Protein AF-A0A9X1DBI2-F1 (afdb_monomer_lite)

Radius of gyration: 42.76 Å; chains: 1; bounding box: 82×30×131 Å

Organism: NCBI:txid2782607

pLDDT: mean 77.26, std 14.84, range [43.62, 96.31]

Foldseek 3Di:
DDDDDPDPDDPPPDPVVVVVVVVVVVVVVVVVVVVVVVVVVVCCCVVVVPVPPVVVVVVVVVVVVVVVVVVCVVVVCVVVVDDPQDPDVRVVVCVVVVVVVAAEQQQKFKDAAQGWHFYDPPDTDIDHDRHIDIGHHDPDD

Secondary structure (DSSP, 8-state):
--------------THHHHHHHHHHHHHHHHHHHHHHHHHHHHHHHHH-HHHHHHHHHHHHHHHHHHHHHHHHHHHHHHHS--TT-TTHHHHHHHHHHHTTPPB-TT-EEE-TT--EEE-SSS-EEE--SS-EEEPPP---

Structure (mmCIF, N/CA/C/O backbone):
data_AF-A0A9X1DBI2-F1
#
_entry.id   AF-A0A9X1DBI2-F1
#
loop_
_atom_site.group_PDB
_atom_site.id
_atom_site.type_symbol
_atom_site.label_atom_id
_atom_site.label_alt_id
_atom_site.label_comp_id
_atom_site.label_asym_id
_atom_site.label_entity_id
_atom_site.label_seq_id
_atom_site.pdbx_PDB_ins_code
_atom_site.Cartn_x
_atom_site.Cartn_y
_atom_site.Cartn_z
_atom_site.occupancy
_atom_site.B_iso_or_equiv
_atom_site.auth_seq_id
_atom_site.auth_comp_id
_atom_site.auth_asym_id
_atom_site.auth_atom_id
_atom_site.pdbx_PDB_model_num
ATOM 1 N N . MET A 1 1 ? -57.598 10.846 90.905 1.00 48.62 1 MET A N 1
ATOM 2 C CA . MET A 1 1 ? -57.442 11.089 89.456 1.00 48.62 1 MET A CA 1
ATOM 3 C C . MET A 1 1 ? -56.096 11.793 89.291 1.00 48.62 1 MET A C 1
ATOM 5 O O . MET A 1 1 ? -56.035 12.990 89.518 1.00 48.62 1 MET A O 1
ATOM 9 N N . MET A 1 2 ? -54.968 11.065 89.352 1.00 47.31 2 MET A N 1
ATOM 10 C CA . MET A 1 2 ? -54.280 10.446 88.190 1.00 47.31 2 MET A CA 1
ATOM 11 C C . MET A 1 2 ? -54.080 11.532 87.116 1.00 47.31 2 MET A C 1
ATOM 13 O O . MET A 1 2 ? -55.042 11.859 86.439 1.00 47.31 2 MET A O 1
ATOM 17 N N . GLN A 1 3 ? -53.000 12.330 87.078 1.00 67.44 3 GLN A N 1
ATOM 18 C CA . GLN A 1 3 ? -51.569 11.990 86.958 1.00 67.44 3 GLN A CA 1
ATOM 19 C C . GLN A 1 3 ? -51.311 10.903 85.911 1.00 67.44 3 GLN A C 1
ATOM 21 O O . GLN A 1 3 ? -50.862 9.821 86.254 1.00 67.44 3 GLN A O 1
ATOM 26 N N . ASP A 1 4 ? -51.567 11.230 84.645 1.00 53.97 4 ASP A N 1
ATOM 27 C CA . ASP A 1 4 ? -50.948 10.542 83.514 1.00 53.97 4 ASP A CA 1
ATOM 28 C C . ASP A 1 4 ? -50.007 11.553 82.836 1.00 53.97 4 ASP A C 1
ATOM 30 O O . ASP A 1 4 ? -50.426 12.582 82.316 1.00 53.97 4 ASP A O 1
ATOM 34 N N . MET A 1 5 ? -48.705 11.473 83.115 1.00 54.53 5 MET A N 1
ATOM 35 C CA . MET A 1 5 ? -47.783 10.549 82.449 1.00 54.53 5 MET A CA 1
ATOM 36 C C . MET A 1 5 ? -47.486 11.058 81.036 1.00 54.53 5 MET A C 1
ATOM 38 O O . MET A 1 5 ? -47.900 10.498 80.026 1.00 54.53 5 MET A O 1
ATOM 42 N N . ASN A 1 6 ? -46.732 12.160 80.987 1.00 57.44 6 ASN A N 1
ATOM 43 C CA . ASN A 1 6 ? -46.013 12.551 79.785 1.00 57.44 6 ASN A CA 1
ATOM 44 C C . ASN A 1 6 ? -44.857 11.553 79.621 1.00 57.44 6 ASN A C 1
ATOM 46 O O . ASN A 1 6 ? -43.765 11.734 80.162 1.00 57.44 6 ASN A O 1
ATOM 50 N N . LEU A 1 7 ? -45.174 10.426 78.985 1.00 53.75 7 LEU A N 1
ATOM 51 C CA . LEU A 1 7 ? -44.255 9.347 78.672 1.00 53.75 7 LEU A CA 1
ATOM 52 C C . LEU A 1 7 ? -43.272 9.868 77.624 1.00 53.75 7 LEU A C 1
ATOM 54 O O . LEU A 1 7 ? -43.574 9.952 76.436 1.00 53.75 7 LEU A O 1
ATOM 58 N N . PHE A 1 8 ? -42.099 10.266 78.104 1.00 55.97 8 PHE A N 1
ATOM 59 C CA . PHE A 1 8 ? -40.922 10.559 77.305 1.00 55.97 8 PHE A CA 1
ATOM 60 C C . PHE A 1 8 ? -40.572 9.301 76.495 1.00 55.97 8 PHE A C 1
ATOM 62 O O . PHE A 1 8 ? -39.922 8.386 76.998 1.00 55.97 8 PHE A O 1
ATOM 69 N N . ALA A 1 9 ? -41.073 9.216 75.262 1.00 60.66 9 ALA A N 1
ATOM 70 C CA . ALA A 1 9 ? -40.684 8.174 74.327 1.00 60.66 9 ALA A CA 1
ATOM 71 C C . ALA A 1 9 ? -39.182 8.340 74.028 1.00 60.66 9 ALA A C 1
ATOM 73 O O . ALA A 1 9 ? -38.768 9.431 73.618 1.00 60.66 9 ALA A O 1
ATOM 74 N N . PRO A 1 10 ? -38.347 7.308 74.233 1.00 55.75 10 PRO A N 1
ATOM 75 C CA . PRO A 1 10 ? -36.954 7.376 73.837 1.00 55.75 10 PRO A CA 1
ATOM 76 C C . PRO A 1 10 ? -36.896 7.480 72.312 1.00 55.75 10 PRO A C 1
ATOM 78 O O . PRO A 1 10 ? -37.390 6.611 71.598 1.00 55.75 10 PRO A O 1
ATOM 81 N N . THR A 1 11 ? -36.299 8.554 71.801 1.00 57.59 11 THR A N 1
ATOM 82 C CA . THR A 1 11 ? -35.953 8.665 70.385 1.00 57.59 11 THR A CA 1
ATOM 83 C C . THR A 1 11 ? -34.774 7.735 70.113 1.00 57.59 11 THR A C 1
ATOM 85 O O . THR A 1 11 ? -33.608 8.107 70.254 1.00 57.59 11 THR A O 1
ATOM 88 N N . GLU A 1 12 ? -35.072 6.485 69.760 1.00 58.72 12 GLU A N 1
ATOM 89 C CA . GLU A 1 12 ? -34.086 5.559 69.210 1.00 58.72 12 GLU A CA 1
ATOM 90 C C . GLU A 1 12 ? -33.542 6.152 67.902 1.00 58.72 12 GLU A C 1
ATOM 92 O O . GLU A 1 12 ? -34.137 6.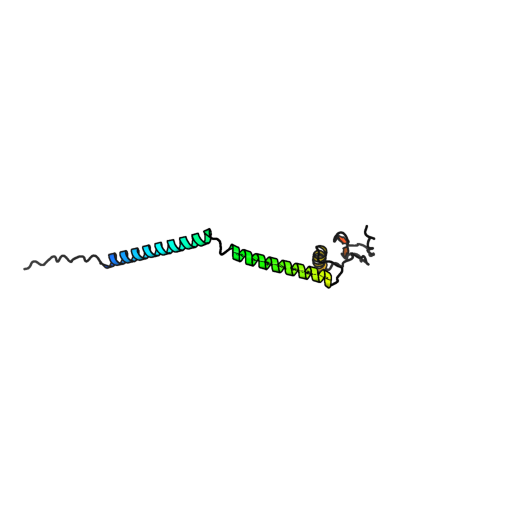038 66.832 1.00 58.72 12 GLU A O 1
ATOM 97 N N . ARG A 1 13 ? -32.419 6.875 67.991 1.00 62.47 13 ARG A N 1
ATOM 98 C CA . ARG A 1 13 ? -31.660 7.303 66.812 1.00 62.47 13 ARG A CA 1
ATOM 99 C C . ARG A 1 13 ? -31.135 6.036 66.110 1.00 62.47 13 ARG A C 1
ATOM 101 O O . ARG A 1 13 ? -30.532 5.200 66.784 1.00 62.47 13 ARG A O 1
ATOM 108 N N . PRO A 1 14 ? -31.375 5.862 64.798 1.00 54.50 14 PRO A N 1
ATOM 109 C CA . PRO A 1 14 ? -31.316 4.557 64.142 1.00 54.50 14 PRO A CA 1
ATOM 110 C C . PRO A 1 14 ? -29.874 4.071 63.957 1.00 54.50 14 PRO A C 1
ATOM 112 O O . PRO A 1 14 ? -29.072 4.711 63.272 1.00 54.50 14 PRO A O 1
ATOM 115 N N . LYS A 1 15 ? -29.561 2.904 64.532 1.00 60.78 15 LYS A N 1
ATOM 116 C CA . LYS A 1 15 ? -28.277 2.190 64.381 1.00 60.78 15 LYS A CA 1
ATOM 117 C C . LYS A 1 15 ? -27.903 1.917 62.912 1.00 60.78 15 LYS A C 1
ATOM 119 O O . LYS A 1 15 ? -26.723 1.934 62.583 1.00 60.78 15 LYS A O 1
ATOM 124 N N . GLU A 1 16 ? -28.894 1.804 62.024 1.00 64.81 16 GLU A N 1
ATOM 125 C CA . GLU A 1 16 ? -28.716 1.637 60.569 1.00 64.81 16 GLU A CA 1
ATOM 126 C C . GLU A 1 16 ? -27.870 2.739 59.911 1.00 64.81 16 GLU A C 1
ATOM 128 O O . GLU A 1 16 ? -27.177 2.492 58.928 1.00 64.81 16 GLU A O 1
ATOM 133 N N . THR A 1 17 ? -27.894 3.968 60.439 1.00 70.44 17 THR A N 1
ATOM 134 C CA . THR A 1 17 ? -27.144 5.083 59.830 1.00 70.44 17 THR A CA 1
ATOM 135 C C . THR A 1 17 ? -25.647 5.035 60.110 1.00 70.44 17 THR A C 1
ATOM 137 O O . THR A 1 17 ? -24.875 5.603 59.340 1.00 70.44 17 THR A O 1
ATOM 140 N N . GLU A 1 18 ? -25.236 4.353 61.178 1.00 74.31 18 GLU A N 1
ATOM 141 C CA . GLU A 1 18 ? -23.826 4.175 61.521 1.00 74.31 18 GLU A CA 1
ATOM 142 C C . GLU A 1 18 ? -23.239 2.973 60.774 1.00 74.31 18 GLU A C 1
ATOM 144 O O . GLU A 1 18 ? -22.148 3.055 60.217 1.00 74.31 18 GLU A O 1
ATOM 149 N N . GLU A 1 19 ? -24.009 1.889 60.658 1.00 79.56 19 GLU A N 1
ATOM 150 C CA . GLU A 1 19 ? -23.632 0.700 59.885 1.00 79.56 19 GLU A CA 1
ATOM 151 C C . GLU A 1 19 ? -23.433 1.031 58.398 1.00 79.56 19 GLU A C 1
ATOM 153 O O . GLU A 1 19 ? -22.397 0.694 57.822 1.00 79.56 19 GLU A O 1
ATOM 158 N N . ALA A 1 20 ? -24.350 1.801 57.801 1.00 80.62 20 ALA A N 1
ATOM 159 C CA . ALA A 1 20 ? -24.224 2.252 56.416 1.00 80.62 20 ALA A CA 1
ATOM 160 C C . ALA A 1 20 ? -22.996 3.157 56.186 1.00 80.62 20 ALA A C 1
ATOM 162 O O . ALA A 1 20 ? -22.406 3.149 55.105 1.00 80.62 20 ALA A O 1
ATOM 163 N N . ARG A 1 21 ? -22.582 3.943 57.190 1.00 81.06 21 ARG A N 1
ATOM 164 C CA . ARG A 1 21 ? -21.363 4.770 57.112 1.00 81.06 21 ARG A CA 1
ATOM 165 C C . ARG A 1 21 ? -20.106 3.913 57.147 1.00 81.06 21 ARG A C 1
ATOM 167 O O . ARG A 1 21 ? -19.210 4.138 56.339 1.00 81.06 21 ARG A O 1
ATOM 174 N N . ILE A 1 22 ? -20.073 2.914 58.025 1.00 87.50 22 ILE A N 1
ATOM 175 C CA . ILE A 1 22 ? -18.961 1.963 58.137 1.00 87.50 22 ILE A CA 1
ATOM 176 C C . ILE A 1 22 ? -18.790 1.178 56.827 1.00 87.50 22 ILE A C 1
ATOM 178 O O . ILE A 1 22 ? -17.670 1.015 56.341 1.00 87.50 22 ILE A O 1
ATOM 182 N N . GLU A 1 23 ? -19.890 0.747 56.209 1.00 87.12 23 GLU A N 1
ATOM 183 C CA . GLU A 1 23 ? -19.863 0.058 54.916 1.00 87.12 23 GLU A CA 1
ATOM 184 C C . GLU A 1 23 ? -19.360 0.972 53.785 1.00 87.12 23 GLU A C 1
ATOM 186 O O . GLU A 1 23 ? -18.514 0.576 52.979 1.00 87.12 23 GLU A O 1
ATOM 191 N N . LEU A 1 24 ? -19.800 2.234 53.763 1.00 87.31 24 LEU A N 1
ATOM 192 C CA . LEU A 1 24 ? -19.332 3.221 52.790 1.00 87.31 24 LEU A CA 1
ATOM 193 C C . LEU A 1 24 ? -17.826 3.501 52.929 1.00 87.31 24 LEU A C 1
ATOM 195 O O . LEU A 1 24 ? -17.119 3.628 51.927 1.00 87.31 24 LEU A O 1
ATOM 199 N N . GLU A 1 25 ? -17.322 3.588 54.159 1.00 90.38 25 GLU A N 1
ATOM 200 C CA . GLU A 1 25 ? -15.896 3.766 54.436 1.00 90.38 25 GLU A CA 1
ATOM 201 C C . GLU A 1 25 ? -15.075 2.556 53.974 1.00 90.38 25 GLU A C 1
ATOM 203 O O . GLU A 1 25 ? -14.032 2.733 53.334 1.00 90.38 25 GLU A O 1
ATOM 208 N N . ALA A 1 26 ? -15.568 1.336 54.205 1.00 90.62 26 ALA A N 1
ATOM 209 C CA . ALA A 1 26 ? -14.938 0.112 53.716 1.00 90.62 26 ALA A CA 1
ATOM 210 C C . ALA A 1 26 ? -14.846 0.096 52.178 1.00 90.62 26 ALA A C 1
ATOM 212 O O . ALA A 1 26 ? -13.766 -0.135 51.623 1.00 90.62 26 ALA A O 1
ATOM 213 N N . LEU A 1 27 ? -15.932 0.453 51.485 1.00 90.88 27 LEU A N 1
ATOM 214 C CA . LEU A 1 27 ? -15.967 0.553 50.022 1.00 90.88 27 LEU A CA 1
ATOM 215 C C . LEU A 1 27 ? -14.987 1.603 49.482 1.00 90.88 27 LEU A C 1
ATOM 217 O O . LEU A 1 27 ? -14.307 1.374 48.479 1.00 90.88 27 LEU A O 1
ATOM 221 N N . GLN A 1 28 ? -14.861 2.752 50.149 1.00 93.19 28 GLN A N 1
ATOM 222 C CA . GLN A 1 28 ? -13.907 3.788 49.747 1.00 93.19 28 GLN A CA 1
ATOM 223 C C . GLN A 1 28 ? -12.450 3.349 49.932 1.00 93.19 28 GLN A C 1
ATOM 225 O O . GLN A 1 28 ? -11.589 3.696 49.116 1.00 93.19 28 GLN A O 1
ATOM 230 N N . ILE A 1 29 ? -12.151 2.602 50.995 1.00 94.94 29 ILE A N 1
ATOM 231 C CA . ILE A 1 29 ? -10.812 2.053 51.246 1.00 94.94 29 ILE A CA 1
ATOM 232 C C . ILE A 1 29 ? -10.445 1.031 50.165 1.00 94.94 29 ILE A C 1
ATOM 234 O O . ILE A 1 29 ? -9.326 1.066 49.641 1.00 94.94 29 ILE A O 1
ATOM 238 N N . GLU A 1 30 ? -11.387 0.165 49.801 1.00 93.69 30 GLU A N 1
ATOM 239 C CA . GLU A 1 30 ? -11.230 -0.830 48.742 1.00 93.69 30 GLU A CA 1
ATOM 240 C C . GLU A 1 30 ? -11.014 -0.165 47.376 1.00 93.69 30 GLU A C 1
ATOM 242 O O . GLU A 1 30 ? -10.023 -0.448 46.701 1.00 93.69 30 GLU A O 1
ATOM 247 N N . ALA A 1 31 ? -11.845 0.819 47.021 1.00 94.25 31 ALA A N 1
ATOM 248 C CA . ALA A 1 31 ? -11.690 1.593 45.792 1.00 94.25 31 ALA A CA 1
ATOM 249 C C . ALA A 1 31 ? -10.308 2.266 45.711 1.00 94.25 31 ALA A C 1
ATOM 251 O O . ALA A 1 31 ? -9.610 2.141 44.706 1.00 94.25 31 ALA A O 1
ATOM 252 N N . LYS A 1 32 ? -9.843 2.896 46.800 1.00 96.31 32 LYS A N 1
ATOM 253 C CA . LYS A 1 32 ? -8.500 3.506 46.874 1.00 96.31 32 LYS A CA 1
ATOM 254 C C . LYS A 1 32 ? -7.363 2.487 46.776 1.00 96.31 32 LYS A C 1
ATOM 256 O O . LYS A 1 32 ? -6.247 2.857 46.400 1.00 96.31 32 LYS A O 1
ATOM 261 N N . ARG A 1 33 ? -7.581 1.232 47.175 1.00 95.75 33 ARG A N 1
ATOM 262 C CA . ARG A 1 33 ? -6.598 0.150 47.013 1.00 95.75 33 ARG A CA 1
ATOM 263 C C . ARG A 1 33 ? -6.536 -0.280 45.551 1.00 95.75 33 ARG A C 1
ATOM 265 O O . ARG A 1 33 ? -5.447 -0.292 44.986 1.00 95.75 33 ARG A O 1
ATOM 272 N N . VAL A 1 34 ? -7.693 -0.524 44.939 1.00 95.75 34 VAL A N 1
ATOM 273 C CA . VAL A 1 34 ? -7.818 -0.889 43.521 1.00 95.75 34 VAL A CA 1
ATOM 274 C C . VAL A 1 34 ? -7.210 0.188 42.622 1.00 95.75 34 VAL A C 1
ATOM 276 O O . VAL A 1 34 ? -6.388 -0.132 41.767 1.00 95.75 34 VAL A O 1
ATOM 279 N N . SER A 1 35 ? -7.519 1.467 42.852 1.00 95.38 35 SER A N 1
ATOM 280 C CA . SER A 1 35 ? -6.955 2.570 42.063 1.00 95.38 35 SER A CA 1
ATOM 281 C C . SER A 1 35 ? -5.431 2.621 42.129 1.00 95.38 35 SER A C 1
ATOM 283 O O . SER A 1 35 ? -4.788 2.795 41.099 1.00 95.38 35 SER A O 1
ATOM 285 N N . ARG A 1 36 ? -4.839 2.408 43.311 1.00 95.94 36 ARG A N 1
ATOM 286 C CA . ARG A 1 36 ? -3.377 2.381 43.463 1.00 95.94 36 ARG A CA 1
ATOM 287 C C . ARG A 1 36 ? -2.742 1.196 42.741 1.00 95.94 36 ARG A C 1
ATOM 289 O O . ARG A 1 36 ? -1.685 1.359 42.143 1.00 95.94 36 ARG A O 1
ATOM 296 N N . THR A 1 37 ? -3.381 0.029 42.753 1.00 96.12 37 THR A N 1
ATOM 297 C CA . THR A 1 37 ? -2.912 -1.132 41.983 1.00 96.12 37 THR A CA 1
ATOM 298 C C . THR A 1 37 ? -2.968 -0.862 40.481 1.00 96.12 37 THR A C 1
ATOM 300 O O . THR A 1 37 ? -2.000 -1.133 39.776 1.00 96.12 37 THR A O 1
ATOM 303 N N . ILE A 1 38 ? -4.062 -0.270 39.993 1.00 94.38 38 ILE A N 1
ATOM 304 C CA . ILE A 1 38 ? -4.204 0.101 38.580 1.00 94.38 38 ILE A CA 1
ATOM 305 C C . ILE A 1 38 ? -3.141 1.131 38.183 1.00 94.38 38 ILE A C 1
ATOM 307 O O . ILE A 1 38 ? -2.484 0.962 37.161 1.00 94.38 38 ILE A O 1
ATOM 311 N N . GLU A 1 39 ? -2.923 2.168 38.991 1.00 94.44 39 GLU A N 1
ATOM 312 C CA . GLU A 1 39 ? -1.899 3.185 38.736 1.00 94.44 39 GLU A CA 1
ATOM 313 C C . GLU A 1 39 ? -0.495 2.571 38.680 1.00 94.44 39 GLU A C 1
ATOM 315 O O . GLU A 1 39 ? 0.277 2.872 37.773 1.00 94.44 39 GLU A O 1
ATOM 320 N N . GLN A 1 40 ? -0.172 1.657 39.598 1.00 93.50 40 GLN A N 1
ATOM 321 C CA . GLN A 1 40 ? 1.117 0.967 39.619 1.00 93.50 40 GLN A CA 1
ATOM 322 C C . GLN A 1 40 ? 1.337 0.095 38.381 1.00 93.50 40 GLN A C 1
ATOM 324 O O . GLN A 1 40 ? 2.431 0.110 37.817 1.00 93.50 40 GLN A O 1
ATOM 329 N N . GLU A 1 41 ? 0.313 -0.630 37.933 1.00 89.06 41 GLU A N 1
ATOM 330 C CA . GLU A 1 41 ? 0.407 -1.470 36.739 1.00 89.06 41 GLU A CA 1
ATOM 331 C C . GLU A 1 41 ? 0.445 -0.638 35.454 1.00 89.06 41 GLU A C 1
ATOM 333 O O . GLU A 1 41 ? 1.262 -0.912 34.576 1.00 89.06 41 GLU A O 1
ATOM 338 N N . LEU A 1 42 ? -0.323 0.450 35.363 1.00 88.50 42 LEU A N 1
ATOM 339 C CA . LEU A 1 42 ? -0.231 1.387 34.241 1.00 88.50 42 LEU A CA 1
ATOM 340 C C . LEU A 1 42 ? 1.140 2.069 34.192 1.00 88.50 42 LEU A C 1
ATOM 342 O O . LEU A 1 42 ? 1.775 2.086 33.139 1.00 88.50 42 LEU A O 1
ATOM 346 N N . LEU A 1 43 ? 1.652 2.567 35.322 1.00 89.50 43 LEU A N 1
ATOM 347 C CA . LEU A 1 43 ? 2.995 3.147 35.397 1.00 89.50 43 LEU A CA 1
ATOM 348 C C . LEU A 1 43 ? 4.072 2.117 35.053 1.00 89.50 43 LEU A C 1
ATOM 350 O O . LEU A 1 43 ? 5.047 2.461 34.386 1.00 89.50 43 LEU A O 1
ATOM 354 N N . ARG A 1 44 ? 3.905 0.852 35.458 1.00 84.75 44 ARG A N 1
ATOM 355 C CA . ARG A 1 44 ? 4.788 -0.251 35.064 1.00 84.75 44 ARG A CA 1
ATOM 356 C C . ARG A 1 44 ? 4.735 -0.464 33.556 1.00 84.75 44 ARG A C 1
ATOM 358 O O . ARG A 1 44 ? 5.793 -0.526 32.943 1.00 84.75 44 ARG A O 1
ATOM 365 N N . VAL A 1 45 ? 3.560 -0.532 32.938 1.00 81.25 45 VAL A N 1
ATOM 366 C CA . VAL A 1 45 ? 3.403 -0.710 31.484 1.00 81.25 45 VAL A CA 1
ATOM 367 C C . VAL A 1 45 ? 4.030 0.453 30.713 1.00 81.25 45 VAL A C 1
ATOM 369 O O . VAL A 1 45 ? 4.803 0.220 29.787 1.00 81.25 45 VAL A O 1
ATOM 372 N N . VAL A 1 46 ? 3.780 1.694 31.137 1.00 81.38 46 VAL A N 1
ATOM 373 C CA . VAL A 1 46 ? 4.327 2.909 30.512 1.00 81.38 46 VAL A CA 1
ATOM 374 C C . VAL A 1 46 ? 5.847 2.987 30.675 1.00 81.38 46 VAL A C 1
ATOM 376 O O . VAL A 1 46 ? 6.559 3.258 29.712 1.00 81.38 46 VAL A O 1
ATOM 379 N N . ARG A 1 47 ? 6.369 2.719 31.878 1.00 80.44 47 ARG A N 1
ATOM 380 C CA . ARG A 1 47 ? 7.809 2.789 32.171 1.00 80.44 47 ARG A CA 1
ATOM 381 C C . ARG A 1 47 ? 8.588 1.634 31.558 1.00 80.44 47 ARG A C 1
ATOM 383 O O . ARG A 1 47 ? 9.732 1.819 31.159 1.00 80.44 47 ARG A O 1
ATOM 390 N N . THR A 1 48 ? 8.012 0.436 31.544 1.00 74.25 48 THR A N 1
ATOM 391 C CA . THR A 1 48 ? 8.696 -0.740 31.000 1.00 74.25 48 THR A CA 1
ATOM 392 C C . THR A 1 48 ? 8.564 -0.811 29.488 1.00 74.25 48 THR A C 1
ATOM 394 O O . THR A 1 48 ? 9.478 -1.335 28.863 1.00 74.25 48 THR A O 1
ATOM 397 N N . GLY A 1 49 ? 7.467 -0.313 28.896 1.00 63.28 49 GLY A N 1
ATOM 398 C CA . GLY A 1 49 ? 7.225 -0.251 27.445 1.00 63.28 49 GLY A CA 1
ATOM 399 C C . GLY A 1 49 ? 7.333 -1.595 26.709 1.00 63.28 49 GLY A C 1
ATOM 400 O O . GLY A 1 49 ? 7.234 -1.656 25.484 1.00 63.28 49 GLY A O 1
ATOM 401 N N . ARG A 1 50 ? 7.569 -2.688 27.441 1.00 64.38 50 ARG A N 1
ATOM 402 C CA . ARG A 1 50 ? 8.278 -3.865 26.925 1.00 64.38 50 ARG A CA 1
ATOM 403 C C . ARG A 1 50 ? 7.376 -4.819 26.157 1.00 64.38 50 ARG A C 1
ATOM 405 O O . ARG A 1 50 ? 7.866 -5.660 25.421 1.00 64.38 50 ARG A O 1
ATOM 412 N N . PHE A 1 51 ? 6.066 -4.644 26.283 1.00 66.00 51 PHE A N 1
ATOM 413 C CA . PHE A 1 51 ? 5.084 -5.401 25.515 1.00 66.00 51 PHE A CA 1
ATOM 414 C C . PHE A 1 51 ? 4.832 -4.797 24.122 1.00 66.00 51 PHE A C 1
ATOM 416 O O . PHE A 1 51 ? 4.370 -5.499 23.241 1.00 66.00 51 PHE A O 1
ATOM 423 N N . GLY A 1 52 ? 5.181 -3.527 23.874 1.00 69.31 52 GLY A N 1
ATOM 424 C CA . GLY A 1 52 ? 4.973 -2.901 22.562 1.00 69.31 52 GLY A CA 1
ATOM 425 C C . GLY A 1 52 ? 6.120 -3.150 21.584 1.00 69.31 52 GLY A C 1
ATOM 426 O O . GLY A 1 52 ? 5.904 -3.597 20.465 1.00 69.31 52 GLY A O 1
ATOM 427 N N . PHE A 1 53 ? 7.360 -2.874 21.994 1.00 75.62 53 PHE A N 1
ATOM 428 C CA . PHE A 1 53 ? 8.495 -2.841 21.061 1.00 75.62 53 PHE A CA 1
ATOM 429 C C . PHE A 1 53 ? 8.938 -4.215 20.559 1.00 75.62 53 PHE A C 1
ATOM 431 O O . PHE A 1 53 ? 9.321 -4.338 19.400 1.00 75.62 53 PHE A O 1
ATOM 438 N N . GLU A 1 54 ? 8.863 -5.248 21.397 1.00 81.81 54 GLU A N 1
ATOM 439 C CA . GLU A 1 54 ? 9.208 -6.617 21.000 1.00 81.81 54 GLU A CA 1
ATOM 440 C C . GLU A 1 54 ? 8.208 -7.153 19.958 1.00 81.81 54 GLU A C 1
ATOM 442 O O . GLU A 1 54 ? 8.600 -7.777 18.971 1.00 81.81 54 GLU A O 1
ATOM 447 N N . ASP A 1 55 ? 6.917 -6.858 20.140 1.00 83.19 55 ASP A N 1
ATOM 448 C CA . ASP A 1 55 ? 5.852 -7.248 19.213 1.00 83.19 55 ASP A CA 1
ATOM 449 C C . ASP A 1 55 ? 5.875 -6.414 17.932 1.00 83.19 55 ASP A C 1
ATOM 451 O O . ASP A 1 55 ? 5.786 -6.970 16.837 1.00 83.19 55 ASP A O 1
ATOM 455 N N . LEU A 1 56 ? 6.105 -5.103 18.036 1.00 84.12 56 LEU A N 1
ATOM 456 C CA . LEU A 1 56 ? 6.345 -4.243 16.876 1.00 84.12 56 LEU A CA 1
ATOM 457 C C . LEU A 1 56 ? 7.576 -4.700 16.091 1.00 84.12 56 LEU A C 1
ATOM 459 O O . LEU A 1 56 ? 7.530 -4.742 14.865 1.00 84.12 56 LEU A O 1
ATOM 463 N N . GLY A 1 57 ? 8.649 -5.097 16.777 1.00 89.88 57 GLY A N 1
ATOM 464 C CA . GLY A 1 57 ? 9.847 -5.662 16.166 1.00 89.88 57 GLY A CA 1
ATOM 465 C C . GLY A 1 57 ? 9.549 -6.965 15.428 1.00 89.88 57 GLY A C 1
ATOM 466 O O . GLY A 1 57 ? 9.927 -7.109 14.267 1.00 89.88 57 GLY A O 1
ATOM 467 N N . ARG A 1 58 ? 8.803 -7.889 16.047 1.00 90.56 58 ARG A N 1
ATOM 468 C CA . ARG A 1 58 ? 8.346 -9.132 15.399 1.00 90.56 58 ARG A CA 1
ATOM 469 C C . ARG A 1 58 ? 7.504 -8.855 14.153 1.00 90.56 58 ARG A C 1
ATOM 471 O O . ARG A 1 58 ? 7.745 -9.461 13.108 1.00 90.56 58 ARG A O 1
ATOM 478 N N . ILE A 1 59 ? 6.559 -7.920 14.235 1.00 92.88 59 ILE A N 1
ATOM 479 C CA . ILE A 1 59 ? 5.696 -7.539 13.111 1.00 92.88 59 ILE A CA 1
ATOM 480 C C . ILE A 1 59 ? 6.530 -6.898 11.999 1.00 92.88 59 ILE A C 1
ATOM 482 O O . ILE A 1 59 ? 6.455 -7.341 10.853 1.00 92.88 59 ILE A O 1
ATOM 486 N N . ALA A 1 60 ? 7.380 -5.925 12.327 1.00 94.00 60 ALA A N 1
ATOM 487 C CA . ALA A 1 60 ? 8.259 -5.257 11.374 1.00 94.00 60 ALA A CA 1
ATOM 488 C C . ALA A 1 60 ? 9.179 -6.257 10.663 1.00 94.00 60 ALA A C 1
ATOM 490 O O . ALA A 1 60 ? 9.265 -6.252 9.437 1.00 94.00 60 ALA A O 1
ATOM 491 N N . MET A 1 61 ? 9.797 -7.177 11.407 1.00 95.50 61 MET A N 1
ATOM 492 C CA . MET A 1 61 ? 10.634 -8.233 10.834 1.00 95.50 61 MET A CA 1
ATOM 493 C C . MET A 1 61 ? 9.838 -9.181 9.932 1.00 95.50 61 MET A C 1
ATOM 495 O O . MET A 1 61 ? 10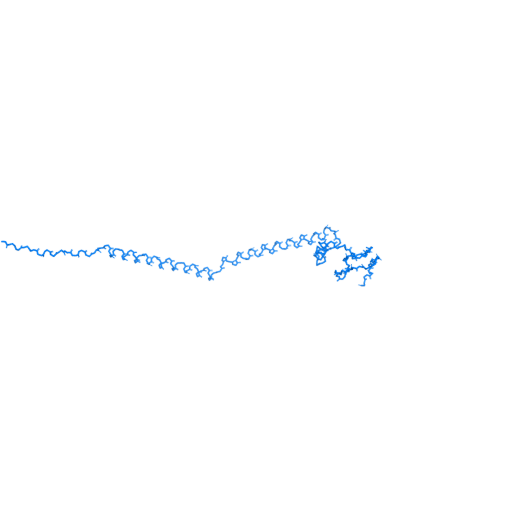.354 -9.613 8.901 1.00 95.50 61 MET A O 1
ATOM 499 N N . SER A 1 62 ? 8.577 -9.477 10.262 1.00 94.81 62 SER A N 1
ATOM 500 C CA . SER A 1 62 ? 7.721 -10.304 9.405 1.00 94.81 62 SER A CA 1
ATOM 501 C C . SER A 1 62 ? 7.366 -9.604 8.088 1.00 94.81 62 SER A C 1
ATOM 503 O O . SER A 1 62 ? 7.443 -10.231 7.033 1.00 94.81 62 SER A O 1
ATOM 505 N N . ILE A 1 63 ? 7.075 -8.298 8.123 1.00 95.44 63 ILE A N 1
ATOM 506 C CA . ILE A 1 63 ? 6.828 -7.477 6.929 1.00 95.44 63 ILE A CA 1
ATOM 507 C C . ILE A 1 63 ? 8.100 -7.389 6.080 1.00 95.44 63 ILE A C 1
ATOM 509 O O . ILE A 1 63 ? 8.057 -7.636 4.877 1.00 95.44 63 ILE A O 1
ATOM 513 N N . MET A 1 64 ? 9.251 -7.117 6.699 1.00 92.44 64 MET A N 1
ATOM 514 C CA . MET A 1 64 ? 10.538 -7.064 5.999 1.00 92.44 64 MET A CA 1
ATOM 515 C C . MET A 1 64 ? 10.886 -8.401 5.336 1.00 92.44 64 MET A C 1
ATOM 517 O O . MET A 1 64 ? 11.335 -8.417 4.192 1.00 92.44 64 MET A O 1
ATOM 521 N N . SER A 1 65 ? 10.623 -9.528 6.006 1.00 94.62 65 SER A N 1
ATOM 522 C CA . SER A 1 65 ? 10.803 -10.867 5.432 1.00 94.62 65 SER A CA 1
ATOM 523 C C . SER A 1 65 ? 9.878 -11.111 4.234 1.00 94.62 65 SER A C 1
ATOM 525 O O . SER A 1 65 ? 10.324 -11.632 3.213 1.00 94.62 65 SER A O 1
ATOM 527 N N . GLN A 1 66 ? 8.614 -10.679 4.299 1.00 91.88 66 GLN A N 1
ATOM 528 C CA . GLN A 1 66 ? 7.674 -10.779 3.174 1.00 91.88 66 GLN A CA 1
ATOM 529 C C . GLN A 1 66 ? 8.111 -9.928 1.972 1.00 91.88 66 GLN A C 1
ATOM 531 O O . GLN A 1 66 ? 8.050 -10.394 0.831 1.00 91.88 66 GLN A O 1
ATOM 536 N N . ILE A 1 67 ? 8.601 -8.707 2.214 1.00 89.12 67 ILE A N 1
ATOM 537 C CA . ILE A 1 67 ? 9.136 -7.824 1.168 1.00 89.12 67 ILE A CA 1
ATOM 538 C C . ILE A 1 67 ? 10.383 -8.447 0.538 1.00 89.12 67 ILE A C 1
ATOM 540 O O . ILE A 1 67 ? 10.468 -8.533 -0.685 1.00 89.12 67 ILE A O 1
ATOM 544 N N . ALA A 1 68 ? 11.321 -8.936 1.353 1.00 88.50 68 ALA A N 1
ATOM 545 C CA . ALA A 1 68 ? 12.534 -9.591 0.874 1.00 88.50 68 ALA A CA 1
ATOM 546 C C . ALA A 1 68 ? 12.213 -10.835 0.031 1.00 88.50 68 ALA A C 1
ATOM 548 O O . ALA A 1 68 ? 12.750 -10.992 -1.062 1.00 88.50 68 ALA A O 1
ATOM 549 N N . GLN A 1 69 ? 11.284 -11.684 0.481 1.00 90.62 69 GLN A N 1
ATOM 550 C CA . GLN A 1 69 ? 10.832 -12.848 -0.288 1.00 90.62 69 GLN A CA 1
ATOM 551 C C . GLN A 1 69 ? 10.176 -12.446 -1.614 1.00 90.62 69 GLN A C 1
ATOM 553 O O . GLN A 1 69 ? 10.408 -13.098 -2.630 1.00 90.62 69 GLN A O 1
ATOM 558 N N . SER A 1 70 ? 9.396 -11.364 -1.627 1.00 82.12 70 SER A N 1
ATOM 559 C CA . SER A 1 70 ? 8.774 -10.841 -2.848 1.00 82.12 70 SER A CA 1
ATOM 560 C C . SER A 1 70 ? 9.819 -10.289 -3.819 1.00 82.12 70 SER A C 1
ATOM 562 O O . SER A 1 70 ? 9.777 -10.597 -5.006 1.00 82.12 70 SER A O 1
ATOM 564 N N . ALA A 1 71 ? 10.807 -9.540 -3.323 1.00 78.88 71 ALA A N 1
ATOM 565 C CA . ALA A 1 71 ? 11.916 -9.029 -4.123 1.00 78.88 71 ALA A CA 1
ATOM 566 C C . ALA A 1 71 ? 12.762 -10.162 -4.724 1.00 78.88 71 ALA A C 1
ATOM 568 O O . ALA A 1 71 ? 13.103 -10.106 -5.903 1.00 78.88 71 ALA A O 1
ATOM 569 N N . VAL A 1 72 ? 13.046 -11.215 -3.949 1.00 82.38 72 VAL A N 1
ATOM 570 C CA . VAL A 1 72 ? 13.776 -12.397 -4.430 1.00 82.38 72 VAL A CA 1
ATOM 571 C C . VAL A 1 72 ? 12.968 -13.162 -5.472 1.00 82.38 72 VAL A C 1
ATOM 573 O O . VAL A 1 72 ? 13.531 -13.506 -6.501 1.00 82.38 72 VAL A O 1
ATOM 576 N N . ARG A 1 73 ? 11.666 -13.400 -5.265 1.00 76.56 73 ARG A N 1
ATOM 577 C CA . ARG A 1 73 ? 10.813 -14.072 -6.265 1.00 76.56 73 ARG A CA 1
ATOM 578 C C . ARG A 1 73 ? 10.730 -13.274 -7.562 1.00 76.56 73 ARG A C 1
ATOM 580 O O . ARG A 1 73 ? 10.964 -13.833 -8.622 1.00 76.56 73 ARG A O 1
ATOM 587 N N . ASN A 1 74 ? 10.518 -11.963 -7.475 1.00 69.88 74 ASN A N 1
ATOM 588 C CA . ASN A 1 74 ? 10.466 -11.089 -8.647 1.00 69.88 74 ASN A CA 1
ATOM 589 C C . ASN A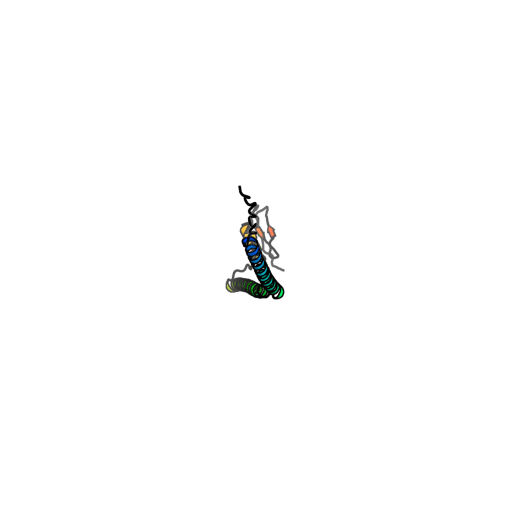 1 74 ? 11.823 -11.007 -9.368 1.00 69.88 74 ASN A C 1
ATOM 591 O O . ASN A 1 74 ? 11.882 -11.013 -10.597 1.00 69.88 74 ASN A O 1
ATOM 595 N N . GLY A 1 75 ? 12.926 -10.951 -8.616 1.00 68.75 75 GLY A N 1
ATOM 596 C CA . GLY A 1 75 ? 14.278 -10.983 -9.172 1.00 68.75 75 GLY A CA 1
ATOM 597 C C . GLY A 1 75 ? 14.612 -12.331 -9.813 1.00 68.75 75 GLY A C 1
ATOM 598 O O . GLY A 1 75 ? 15.197 -12.374 -10.891 1.00 68.75 75 GLY A O 1
ATOM 599 N N . LEU A 1 76 ? 14.183 -13.431 -9.194 1.00 66.81 76 LEU A N 1
ATOM 600 C CA . LEU A 1 76 ? 14.400 -14.783 -9.692 1.00 66.81 76 LEU A CA 1
ATOM 601 C C . LEU A 1 76 ? 13.543 -15.080 -10.926 1.00 66.81 76 LEU A C 1
ATOM 603 O O . LEU A 1 76 ? 14.065 -15.647 -11.876 1.00 66.81 76 LEU A O 1
ATOM 607 N N . ASP A 1 77 ? 12.291 -14.628 -10.976 1.00 61.84 77 ASP A N 1
ATOM 608 C CA . ASP A 1 77 ? 11.441 -14.705 -12.172 1.00 61.84 77 ASP A CA 1
ATOM 609 C C . ASP A 1 77 ? 12.010 -13.865 -13.324 1.00 61.84 77 ASP A C 1
ATOM 611 O O . ASP A 1 77 ? 11.902 -14.246 -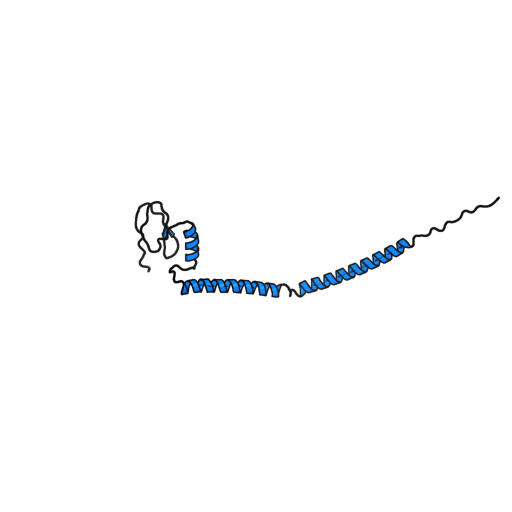14.488 1.00 61.84 77 ASP A O 1
ATOM 615 N N . THR A 1 78 ? 12.693 -12.758 -13.019 1.00 58.16 78 THR A N 1
ATOM 616 C CA . THR A 1 78 ? 13.400 -11.957 -14.032 1.00 58.16 78 THR A CA 1
ATOM 617 C C . THR A 1 78 ? 14.614 -12.704 -14.606 1.00 58.16 78 THR 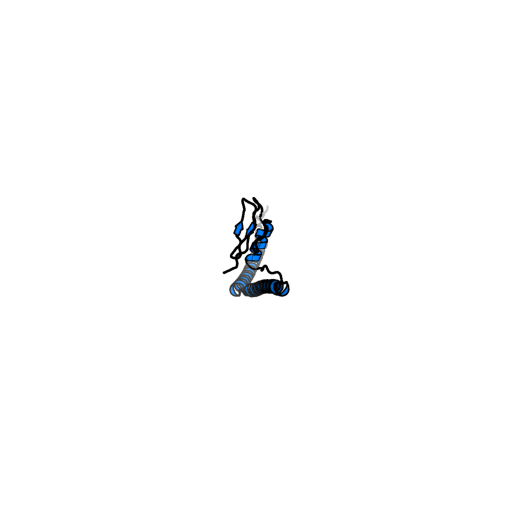A C 1
ATOM 619 O O . THR A 1 78 ? 14.906 -12.571 -15.794 1.00 58.16 78 THR A O 1
ATOM 622 N N . ILE A 1 79 ? 15.309 -13.509 -13.792 1.00 59.47 79 ILE A N 1
ATOM 623 C CA . ILE A 1 79 ? 16.520 -14.253 -14.188 1.00 59.47 79 ILE A CA 1
ATOM 624 C C . ILE A 1 79 ? 16.183 -15.607 -14.835 1.00 59.47 79 ILE A C 1
ATOM 626 O O . ILE A 1 79 ? 16.774 -15.964 -15.850 1.00 59.47 79 ILE A O 1
ATOM 630 N N . LEU A 1 80 ? 15.243 -16.366 -14.266 1.00 62.94 80 LEU A N 1
ATOM 631 C CA . LEU A 1 80 ? 14.861 -17.709 -14.719 1.00 62.94 80 LEU A CA 1
ATOM 632 C C . LEU A 1 80 ? 13.708 -17.698 -15.736 1.00 62.94 80 LEU A C 1
ATOM 634 O O . LEU A 1 80 ? 13.594 -18.629 -16.528 1.00 62.94 80 LEU A O 1
ATOM 638 N N . GLY A 1 81 ? 12.860 -16.663 -15.730 1.00 59.50 81 GLY A N 1
ATOM 639 C CA . GLY A 1 81 ? 11.653 -16.557 -16.562 1.00 59.50 81 GLY A CA 1
ATOM 640 C C . GLY A 1 81 ? 11.831 -15.838 -17.904 1.00 59.50 81 GLY A C 1
ATOM 641 O O . GLY A 1 81 ? 10.863 -15.715 -18.652 1.00 59.50 81 GLY A O 1
ATOM 642 N N . GLY A 1 82 ? 13.043 -15.374 -18.235 1.00 49.44 82 GLY A N 1
ATOM 643 C CA . GLY A 1 82 ? 13.467 -15.105 -19.615 1.00 49.44 82 GLY A CA 1
ATOM 644 C C . GLY A 1 82 ? 12.544 -14.227 -20.470 1.00 49.44 82 GLY A C 1
ATOM 645 O O . GLY A 1 82 ? 12.369 -14.514 -21.653 1.00 49.44 82 GLY A O 1
ATOM 646 N N . LYS A 1 83 ? 11.954 -13.159 -19.916 1.00 53.19 83 LYS A N 1
ATOM 647 C CA . LYS A 1 83 ? 11.226 -12.157 -20.710 1.00 53.19 83 LYS A CA 1
ATOM 648 C C . LYS A 1 83 ? 12.089 -10.893 -20.843 1.00 53.19 83 LYS A C 1
ATOM 650 O O . LYS A 1 83 ? 12.255 -10.177 -19.854 1.00 53.19 83 LYS A O 1
ATOM 655 N N . PRO A 1 84 ? 12.661 -10.598 -22.027 1.00 46.59 84 PRO A N 1
ATOM 656 C CA . PRO A 1 84 ? 13.398 -9.358 -22.248 1.00 46.59 84 PRO A CA 1
ATOM 657 C C . PRO A 1 84 ? 12.384 -8.210 -22.188 1.00 46.59 84 PRO A C 1
ATOM 659 O O . PRO A 1 84 ? 11.560 -8.063 -23.087 1.00 46.59 84 PRO A O 1
ATOM 662 N N . GLY A 1 85 ? 12.360 -7.468 -21.079 1.00 52.19 85 GLY A N 1
ATOM 663 C CA . GLY A 1 85 ? 11.330 -6.447 -20.838 1.00 52.19 85 GLY A CA 1
ATOM 664 C C . GLY A 1 85 ? 11.156 -5.969 -19.392 1.00 52.19 85 GLY A C 1
ATOM 665 O O . GLY A 1 85 ? 10.366 -5.063 -19.170 1.00 52.19 85 GLY A O 1
ATOM 666 N N . GLY A 1 86 ? 11.894 -6.544 -18.435 1.00 50.84 86 GLY A N 1
ATOM 667 C CA . GLY A 1 86 ? 12.356 -5.908 -17.191 1.00 50.84 86 GLY A CA 1
ATOM 668 C C . GLY A 1 86 ? 11.318 -5.250 -16.269 1.00 50.84 86 GLY A C 1
ATOM 669 O O . GLY A 1 86 ? 10.952 -4.090 -16.446 1.00 50.84 86 GLY A O 1
ATOM 670 N N . ASN A 1 87 ? 11.006 -5.922 -15.157 1.00 58.28 87 ASN A N 1
ATOM 671 C CA . ASN A 1 87 ? 10.262 -5.403 -13.997 1.00 58.28 87 ASN A CA 1
ATOM 672 C C . ASN A 1 87 ? 11.036 -4.341 -13.167 1.00 58.28 87 ASN A C 1
ATOM 674 O O . ASN A 1 87 ? 11.003 -4.347 -11.938 1.00 58.28 87 ASN A O 1
ATOM 678 N N . GLY A 1 88 ? 11.721 -3.403 -13.829 1.00 65.06 88 GLY A N 1
ATOM 679 C CA . GLY A 1 88 ? 12.113 -2.118 -13.240 1.00 65.06 88 GLY A CA 1
ATOM 680 C C . GLY A 1 88 ? 10.991 -1.080 -13.372 1.00 65.06 88 GLY A C 1
ATOM 681 O O . GLY A 1 88 ? 9.862 -1.416 -13.730 1.00 65.06 88 GLY A O 1
ATOM 682 N N . LEU A 1 89 ? 11.303 0.207 -13.173 1.00 54.50 89 LEU A N 1
ATOM 683 C CA . LEU A 1 89 ? 10.399 1.324 -13.514 1.00 54.50 89 LEU A CA 1
ATOM 684 C C . LEU A 1 89 ? 9.792 1.177 -14.927 1.00 54.50 89 LEU A C 1
ATOM 686 O O . LEU A 1 89 ? 8.630 1.517 -15.122 1.00 54.50 89 LEU A O 1
ATOM 690 N N . GLY A 1 90 ? 10.529 0.585 -15.877 1.00 56.78 90 GLY A N 1
ATOM 691 C CA . GLY A 1 90 ? 10.038 0.239 -17.216 1.00 56.78 90 GLY A CA 1
ATOM 692 C C . GLY A 1 90 ? 8.884 -0.776 -17.245 1.00 56.78 90 GLY A C 1
ATOM 693 O O . GLY A 1 90 ? 7.990 -0.636 -18.072 1.00 56.78 90 GLY A O 1
ATOM 694 N N . GLY A 1 91 ? 8.832 -1.736 -16.317 1.00 63.38 91 GLY A N 1
ATOM 695 C CA . GLY A 1 91 ? 7.749 -2.720 -16.203 1.00 63.38 91 GLY A CA 1
ATOM 696 C C . GLY A 1 91 ? 6.482 -2.163 -15.545 1.00 63.38 91 GLY A C 1
ATOM 697 O O . GLY A 1 91 ? 5.372 -2.492 -15.963 1.00 63.38 91 GLY A O 1
ATOM 698 N N . ILE A 1 92 ? 6.621 -1.260 -14.567 1.00 63.06 92 ILE A N 1
ATOM 699 C CA . ILE A 1 92 ? 5.476 -0.534 -13.978 1.00 63.06 92 ILE A CA 1
ATOM 700 C C . ILE A 1 92 ? 4.887 0.437 -15.008 1.00 63.06 92 ILE A C 1
ATOM 702 O O . ILE A 1 92 ? 3.674 0.469 -15.199 1.00 63.06 92 ILE A O 1
ATOM 706 N N . VAL A 1 93 ? 5.743 1.160 -15.737 1.00 62.31 93 VAL A N 1
ATOM 707 C CA . VAL A 1 93 ? 5.360 1.969 -16.902 1.00 62.31 93 VAL A CA 1
ATOM 708 C C . VAL A 1 93 ? 4.648 1.096 -17.938 1.00 62.31 93 VAL A C 1
ATOM 710 O O . VAL A 1 93 ? 3.519 1.398 -18.305 1.00 62.31 93 VAL A O 1
ATOM 713 N N . ALA A 1 94 ? 5.224 -0.032 -18.352 1.00 64.69 94 ALA A N 1
ATOM 714 C CA . ALA A 1 94 ? 4.575 -0.936 -19.302 1.00 64.69 94 ALA A CA 1
ATOM 715 C C . ALA A 1 94 ? 3.220 -1.468 -18.796 1.00 64.69 94 ALA A C 1
ATOM 717 O O . ALA A 1 94 ? 2.322 -1.687 -19.600 1.00 64.69 94 ALA A O 1
ATOM 718 N N . THR A 1 95 ? 3.030 -1.619 -17.481 1.00 65.31 95 THR A N 1
ATOM 719 C CA . THR A 1 95 ? 1.749 -2.041 -16.887 1.00 65.31 95 THR A CA 1
ATOM 720 C C . THR A 1 95 ? 0.707 -0.911 -16.885 1.00 65.31 95 THR A C 1
ATOM 722 O O . THR A 1 95 ? -0.448 -1.154 -17.226 1.00 65.31 95 THR A O 1
ATOM 725 N N . ILE A 1 96 ? 1.096 0.329 -16.560 1.00 64.81 96 ILE A N 1
ATOM 726 C CA . ILE A 1 96 ? 0.205 1.510 -16.558 1.00 64.81 96 ILE A CA 1
ATOM 727 C C . ILE A 1 96 ? -0.147 1.955 -17.985 1.00 64.81 96 ILE A C 1
ATOM 729 O O . ILE A 1 96 ? -1.293 2.271 -18.286 1.00 64.81 96 ILE A O 1
ATOM 733 N N . PHE A 1 97 ? 0.820 1.974 -18.899 1.00 63.06 97 PHE A N 1
ATOM 734 C CA . PHE A 1 97 ? 0.561 2.318 -20.299 1.00 63.06 97 PHE A CA 1
ATOM 735 C C . PHE A 1 97 ? -0.030 1.138 -21.083 1.00 63.06 97 PHE A C 1
ATOM 737 O O . PHE A 1 97 ? -0.794 1.346 -22.025 1.00 63.06 97 PHE A O 1
ATOM 744 N N . GLY A 1 98 ? 0.242 -0.097 -20.652 1.00 64.38 98 GLY A N 1
ATOM 745 C CA . GLY A 1 98 ? -0.441 -1.294 -21.134 1.00 64.38 98 GLY A CA 1
ATOM 746 C C . GLY A 1 98 ? -1.920 -1.326 -20.741 1.00 64.38 98 GLY A C 1
ATOM 747 O O . GLY A 1 98 ? -2.744 -1.735 -21.555 1.00 64.38 98 GLY A O 1
ATOM 748 N N . SER A 1 99 ? -2.294 -0.828 -19.555 1.00 63.41 99 SER A N 1
ATOM 749 C CA . SER A 1 99 ? -3.706 -0.696 -19.159 1.00 63.41 99 SER A CA 1
ATOM 750 C C . SER A 1 99 ? -4.444 0.430 -19.896 1.00 63.41 99 SER A C 1
ATOM 752 O O . SER A 1 99 ? -5.658 0.347 -20.064 1.00 63.41 99 SER A O 1
ATOM 754 N N . LEU A 1 100 ? -3.719 1.426 -20.423 1.00 66.06 100 LEU A N 1
ATOM 755 C CA . LEU A 1 100 ? -4.234 2.414 -21.384 1.00 66.06 100 LEU A CA 1
ATOM 756 C C . LEU A 1 100 ? -4.387 1.854 -22.813 1.00 66.06 100 LEU A C 1
ATOM 758 O O . LEU A 1 100 ? -4.856 2.565 -23.700 1.00 66.06 100 LEU A O 1
ATOM 762 N N . GLY A 1 101 ? -3.994 0.598 -23.055 1.00 69.12 101 GLY A N 1
ATOM 763 C CA . GLY A 1 101 ? -4.137 -0.068 -24.351 1.00 69.12 101 GLY A CA 1
ATOM 764 C C . GLY A 1 101 ? -3.218 0.475 -25.449 1.00 69.12 101 GLY A C 1
ATOM 765 O O . GLY A 1 101 ? -3.463 0.217 -26.628 1.00 69.12 101 GLY A O 1
ATOM 766 N N . LEU A 1 102 ? -2.170 1.227 -25.096 1.00 76.19 102 LEU A N 1
ATOM 767 C CA . LEU A 1 102 ? -1.241 1.787 -26.076 1.00 76.19 102 LEU A CA 1
ATOM 768 C C . LEU A 1 102 ? -0.269 0.704 -26.571 1.00 76.19 102 LEU A C 1
ATOM 770 O O . LEU A 1 102 ? 0.443 0.108 -25.757 1.00 76.19 102 LEU A O 1
ATOM 774 N N . PRO A 1 103 ? -0.173 0.447 -27.889 1.00 79.00 103 PRO A N 1
ATOM 775 C CA . PRO A 1 103 ? 0.789 -0.516 -28.405 1.00 79.00 103 PRO A CA 1
ATOM 776 C C . PRO A 1 103 ? 2.223 -0.002 -28.235 1.00 79.00 103 PRO A C 1
ATOM 778 O O . PRO A 1 103 ? 2.547 1.128 -28.615 1.00 79.00 103 PRO A O 1
ATOM 781 N N . GLY A 1 104 ? 3.098 -0.854 -27.700 1.00 81.62 104 GLY A N 1
ATOM 782 C CA . GLY A 1 104 ? 4.527 -0.572 -27.600 1.00 81.62 104 GLY A CA 1
ATOM 783 C C . GLY A 1 104 ? 5.209 -0.606 -28.970 1.00 81.62 104 GLY A C 1
ATOM 784 O O . GLY A 1 104 ? 5.030 -1.546 -29.744 1.00 81.62 104 GLY A O 1
ATOM 785 N N . ARG A 1 105 ? 6.010 0.420 -29.262 1.00 86.38 105 ARG A N 1
ATOM 786 C CA . ARG A 1 105 ? 6.808 0.581 -30.489 1.00 86.38 105 ARG A CA 1
ATOM 787 C C . ARG A 1 105 ? 8.274 0.917 -30.187 1.00 86.38 105 ARG A C 1
ATOM 789 O O . ARG A 1 105 ? 8.957 1.534 -30.998 1.00 86.38 105 ARG A O 1
ATOM 796 N N . MET A 1 106 ? 8.767 0.492 -29.023 1.00 75.62 106 MET A N 1
ATOM 797 C CA . MET A 1 106 ? 10.147 0.727 -28.567 1.00 75.62 106 MET A CA 1
ATOM 798 C C . MET A 1 106 ? 11.195 0.103 -29.499 1.00 75.62 106 MET A C 1
ATOM 800 O O . MET A 1 106 ? 12.248 0.684 -29.718 1.00 75.62 106 MET A O 1
ATOM 804 N N . THR A 1 107 ? 10.888 -1.052 -30.093 1.00 78.56 107 THR A N 1
ATOM 805 C CA . THR A 1 107 ? 11.744 -1.741 -31.075 1.00 78.56 107 THR A CA 1
ATOM 806 C C . THR A 1 107 ? 11.456 -1.321 -32.521 1.00 78.56 107 THR A C 1
ATOM 808 O O . THR A 1 107 ? 11.973 -1.919 -33.463 1.00 78.56 107 THR A O 1
ATOM 811 N N . GLY A 1 108 ? 10.622 -0.296 -32.706 1.00 84.38 108 GLY A N 1
ATOM 812 C CA . GLY A 1 108 ? 10.131 0.151 -34.000 1.00 84.38 108 GLY A CA 1
ATOM 813 C C . GLY A 1 108 ? 8.859 -0.555 -34.472 1.00 84.38 108 GLY A C 1
ATOM 814 O O . GLY A 1 108 ? 8.130 -1.195 -33.709 1.00 84.38 108 GLY A O 1
ATOM 815 N N . GLY A 1 109 ? 8.567 -0.397 -35.761 1.00 88.50 109 GLY A N 1
ATOM 816 C CA . GLY A 1 109 ? 7.427 -1.020 -36.435 1.00 88.50 109 GLY A CA 1
ATOM 817 C C . GLY A 1 109 ? 6.431 -0.024 -37.038 1.00 88.50 109 GLY A C 1
ATOM 818 O O . GLY A 1 109 ? 6.582 1.189 -36.880 1.00 88.50 109 GLY A O 1
ATOM 819 N N . PRO A 1 110 ? 5.431 -0.527 -37.783 1.00 91.31 110 PRO A N 1
ATOM 820 C CA . PRO A 1 110 ? 4.483 0.308 -38.512 1.00 91.31 110 PRO A CA 1
ATOM 821 C C . PRO A 1 110 ? 3.559 1.080 -37.567 1.00 91.31 110 PRO A C 1
ATOM 823 O O . PRO A 1 110 ? 3.154 0.579 -36.517 1.00 91.31 110 PRO A O 1
ATOM 826 N N . VAL A 1 111 ? 3.184 2.285 -37.973 1.00 92.12 111 VAL A N 1
ATOM 827 C CA . VAL A 1 111 ? 2.289 3.180 -37.238 1.00 92.12 111 VAL A CA 1
ATOM 828 C C . VAL A 1 111 ? 1.216 3.738 -38.168 1.00 92.12 111 VAL A C 1
ATOM 830 O O . VAL A 1 111 ? 1.475 3.998 -39.345 1.00 92.12 111 VAL A O 1
ATOM 833 N N . GLY A 1 112 ? 0.008 3.908 -37.638 1.00 93.50 112 GLY A N 1
ATOM 834 C CA . GLY A 1 112 ? -1.135 4.479 -38.347 1.00 93.50 112 GLY A CA 1
ATOM 835 C C . GLY A 1 112 ? -1.574 5.813 -37.737 1.00 93.50 112 GLY A C 1
ATOM 836 O O . GLY A 1 112 ? -1.386 6.014 -36.536 1.00 93.50 112 GLY A O 1
ATOM 837 N N . PRO A 1 113 ? -2.157 6.722 -38.537 1.00 93.88 113 PRO A N 1
ATOM 838 C CA . PRO A 1 113 ? -2.569 8.042 -38.080 1.00 93.88 113 PRO A CA 1
ATOM 839 C C . PRO A 1 113 ? -3.649 7.964 -36.995 1.00 93.88 113 PRO A C 1
ATOM 841 O O . PRO A 1 113 ? -4.522 7.099 -37.034 1.00 93.88 113 PRO A O 1
ATOM 844 N N . GLY A 1 114 ? -3.605 8.892 -36.036 1.00 90.44 114 GLY A N 1
ATOM 845 C CA . GLY A 1 114 ? -4.629 9.033 -34.992 1.00 90.44 114 GLY A CA 1
ATOM 846 C C . GLY A 1 114 ? -4.588 7.972 -33.886 1.00 90.44 114 GLY A C 1
ATOM 847 O O . GLY A 1 114 ? -5.393 8.036 -32.961 1.00 90.44 114 GLY A O 1
ATOM 848 N N . GLN A 1 115 ? -3.644 7.028 -33.940 1.00 89.69 115 GLN A N 1
ATOM 849 C CA . GLN A 1 115 ? -3.407 6.054 -32.879 1.00 89.69 115 GLN A CA 1
ATOM 850 C C . GLN A 1 115 ? -2.177 6.448 -32.066 1.00 89.69 115 GLN A C 1
ATOM 852 O O . GLN A 1 115 ? -1.102 6.632 -32.622 1.00 89.69 115 GLN A O 1
ATOM 857 N N . ALA A 1 116 ? -2.318 6.552 -30.747 1.00 90.62 116 ALA A N 1
ATOM 858 C CA . ALA A 1 116 ? -1.177 6.786 -29.871 1.00 90.62 116 ALA A CA 1
ATOM 859 C C . ALA A 1 116 ? -0.365 5.493 -29.676 1.00 90.62 116 ALA A C 1
ATOM 861 O O . ALA A 1 116 ? -0.923 4.406 -29.514 1.00 90.62 116 ALA A O 1
ATOM 862 N N . TYR A 1 117 ? 0.956 5.630 -29.662 1.00 88.81 117 TYR A N 1
ATOM 863 C CA . TYR A 1 117 ? 1.921 4.560 -29.437 1.00 88.81 117 TYR A CA 1
ATOM 864 C C . TYR A 1 117 ? 2.896 4.961 -28.338 1.00 88.81 117 TYR A C 1
ATOM 866 O O . TYR A 1 117 ? 3.199 6.141 -28.173 1.00 88.81 117 TYR A O 1
ATOM 874 N N . LEU A 1 118 ? 3.423 3.974 -27.619 1.00 87.06 118 LEU A N 1
ATOM 875 C CA . LEU A 1 118 ? 4.499 4.192 -26.657 1.00 87.06 118 LEU A CA 1
ATOM 876 C C . LEU A 1 118 ? 5.852 3.917 -27.329 1.00 87.06 118 LEU A C 1
ATOM 878 O O . LEU A 1 118 ? 6.093 2.796 -27.784 1.00 87.06 118 LEU A O 1
ATOM 882 N N . VAL A 1 119 ? 6.725 4.919 -27.403 1.00 86.00 119 VAL A N 1
ATOM 883 C CA . VAL A 1 119 ? 8.054 4.873 -28.042 1.00 86.00 119 VAL A CA 1
ATOM 884 C C . VAL A 1 119 ? 9.157 5.229 -27.038 1.00 86.00 119 VAL A C 1
ATOM 886 O O . VAL A 1 119 ? 8.859 5.675 -25.936 1.00 86.00 119 VAL A O 1
ATOM 889 N N . GLY A 1 120 ? 10.423 5.026 -27.411 1.00 77.25 120 GLY A N 1
ATOM 890 C CA . GLY A 1 120 ? 11.585 5.498 -26.646 1.00 77.25 120 GLY A CA 1
ATOM 891 C C . GLY A 1 120 ? 12.318 4.417 -25.843 1.00 77.25 120 GLY A C 1
ATOM 892 O O . GLY A 1 120 ? 11.726 3.655 -25.082 1.00 77.25 120 GLY A O 1
ATOM 893 N N . GLU A 1 121 ? 13.642 4.365 -26.016 1.00 71.88 121 GLU A N 1
ATOM 894 C CA . GLU A 1 121 ? 14.563 3.478 -25.281 1.00 71.88 121 GLU A CA 1
ATOM 895 C C . GLU A 1 121 ? 15.149 4.138 -24.017 1.00 71.88 121 GLU A C 1
ATOM 897 O O . GLU A 1 121 ? 15.567 3.452 -23.087 1.00 71.88 121 GLU A O 1
ATOM 902 N N . ARG A 1 122 ? 15.137 5.480 -23.953 1.00 74.19 122 ARG A N 1
ATOM 903 C CA . ARG A 1 122 ? 15.604 6.285 -22.803 1.00 74.19 122 ARG A CA 1
ATOM 904 C C . ARG A 1 122 ? 14.479 6.668 -21.836 1.00 74.19 122 ARG A C 1
ATOM 906 O O . ARG A 1 122 ? 14.724 7.349 -20.843 1.00 74.19 122 ARG A O 1
ATOM 913 N N . GLY A 1 123 ? 13.255 6.249 -22.133 1.00 71.81 123 GLY A N 1
ATOM 914 C CA . GLY A 1 123 ? 12.059 6.565 -21.367 1.00 71.81 123 GLY A CA 1
ATOM 915 C C . GLY A 1 123 ? 10.797 6.444 -22.226 1.00 71.81 123 GLY A C 1
ATOM 916 O O . GLY A 1 123 ? 10.894 6.507 -23.449 1.00 71.81 123 GLY A O 1
ATOM 917 N N . PRO A 1 124 ? 9.625 6.246 -21.600 1.00 80.12 124 PRO A N 1
ATOM 918 C CA . PRO A 1 124 ? 8.344 6.147 -22.292 1.00 80.12 124 PRO A CA 1
ATOM 919 C C . PRO A 1 124 ? 7.905 7.507 -22.847 1.00 80.12 124 PRO A C 1
ATOM 921 O O . PRO A 1 124 ? 7.508 8.398 -22.100 1.00 80.12 124 PRO A O 1
ATOM 924 N N . GLU A 1 125 ? 7.919 7.649 -24.163 1.00 86.44 125 GLU A N 1
ATOM 925 C CA . GLU A 1 125 ? 7.375 8.799 -24.879 1.00 86.44 125 GLU A CA 1
ATOM 926 C C . GLU A 1 125 ? 6.093 8.396 -25.612 1.00 86.44 125 GLU A C 1
ATOM 928 O O . GLU A 1 125 ? 5.982 7.290 -26.142 1.00 86.44 125 GLU A O 1
ATOM 933 N N . ILE A 1 126 ? 5.100 9.286 -25.651 1.00 88.12 126 ILE A N 1
ATOM 934 C CA . ILE A 1 126 ? 3.879 9.053 -26.428 1.00 88.12 126 ILE A CA 1
ATOM 935 C C . ILE A 1 126 ? 4.068 9.639 -27.819 1.00 88.12 126 ILE A C 1
ATOM 937 O O . ILE A 1 126 ? 4.332 10.829 -27.979 1.00 88.12 126 ILE A O 1
ATOM 941 N N . PHE A 1 127 ? 3.854 8.806 -28.827 1.00 89.69 127 PHE A N 1
ATOM 942 C CA . PHE A 1 127 ? 3.872 9.196 -30.222 1.00 89.69 127 PHE A CA 1
ATOM 943 C C . PHE A 1 127 ? 2.478 9.062 -30.832 1.00 89.69 127 PHE A C 1
ATOM 945 O O . PHE A 1 127 ? 1.922 7.966 -30.894 1.00 89.69 127 PHE A O 1
ATOM 952 N N . LEU A 1 128 ? 1.918 10.181 -31.294 1.00 93.44 128 LEU A N 1
ATOM 953 C CA . LEU A 1 128 ? 0.630 10.243 -31.984 1.00 93.44 128 LEU A CA 1
ATOM 954 C C . LEU A 1 128 ? 0.853 10.739 -33.424 1.00 93.44 128 LEU A C 1
ATOM 956 O O . LEU A 1 128 ? 0.841 11.947 -33.667 1.00 93.44 128 LEU A O 1
ATOM 960 N N . PRO A 1 129 ? 1.113 9.838 -34.383 1.00 92.81 129 PRO A N 1
ATOM 961 C CA . PRO A 1 129 ? 1.329 10.211 -35.772 1.00 92.81 129 PRO A CA 1
ATOM 962 C C . PRO A 1 129 ? 0.064 10.790 -36.411 1.00 92.81 129 PRO A C 1
ATOM 964 O O . PRO A 1 129 ? -1.055 10.325 -36.186 1.00 92.81 129 PRO A O 1
ATOM 967 N N . THR A 1 130 ? 0.261 11.772 -37.285 1.00 95.19 130 THR A N 1
ATOM 968 C CA . THR A 1 130 ? -0.785 12.335 -38.153 1.00 95.19 130 THR A CA 1
ATOM 969 C C . THR A 1 130 ? -0.825 11.682 -39.536 1.00 95.19 130 THR A C 1
ATOM 971 O O . THR A 1 130 ? -1.804 11.851 -40.254 1.00 95.19 130 THR A O 1
ATOM 974 N N . ASN A 1 131 ? 0.200 10.898 -39.893 1.00 94.62 131 ASN A N 1
ATOM 975 C CA . ASN A 1 131 ? 0.321 10.152 -41.147 1.00 94.62 131 ASN A CA 1
ATOM 976 C C . ASN A 1 131 ? 0.810 8.721 -40.881 1.00 94.62 131 ASN A C 1
ATOM 978 O O . ASN A 1 131 ? 1.492 8.473 -39.887 1.00 94.62 131 ASN A O 1
ATOM 982 N N . SER A 1 132 ? 0.509 7.786 -41.784 1.00 93.88 132 SER A N 1
ATOM 983 C CA . SER A 1 132 ? 1.060 6.426 -41.717 1.00 93.88 132 SER A CA 1
ATOM 984 C C . SER A 1 132 ? 2.576 6.432 -41.918 1.00 93.88 132 SER A C 1
ATOM 986 O O . SER A 1 132 ? 3.100 7.195 -42.731 1.00 93.88 132 SER A O 1
ATOM 988 N N . GLY A 1 133 ? 3.280 5.550 -41.215 1.00 92.94 133 GLY A N 1
ATOM 989 C CA . GLY A 1 133 ? 4.734 5.463 -41.305 1.00 92.94 133 GLY A CA 1
ATOM 990 C C . GLY A 1 133 ? 5.307 4.251 -40.585 1.00 92.94 133 GLY A C 1
ATOM 991 O O . GLY A 1 133 ? 4.587 3.318 -40.226 1.00 92.94 133 GLY A O 1
ATOM 992 N N . GLN A 1 134 ? 6.617 4.270 -40.358 1.00 91.94 134 GLN A N 1
ATOM 993 C CA . GLN A 1 134 ? 7.325 3.237 -39.611 1.00 91.94 134 GLN A CA 1
ATOM 994 C C . GLN A 1 134 ? 8.303 3.889 -38.639 1.00 91.94 134 GLN A C 1
ATOM 996 O O . GLN A 1 134 ? 9.066 4.773 -39.020 1.00 91.94 134 GLN A O 1
ATOM 1001 N N . ILE A 1 135 ? 8.286 3.437 -37.388 1.00 89.56 135 ILE A N 1
ATOM 1002 C CA . ILE A 1 135 ? 9.314 3.788 -36.413 1.00 89.56 135 ILE A CA 1
ATOM 1003 C C . ILE A 1 135 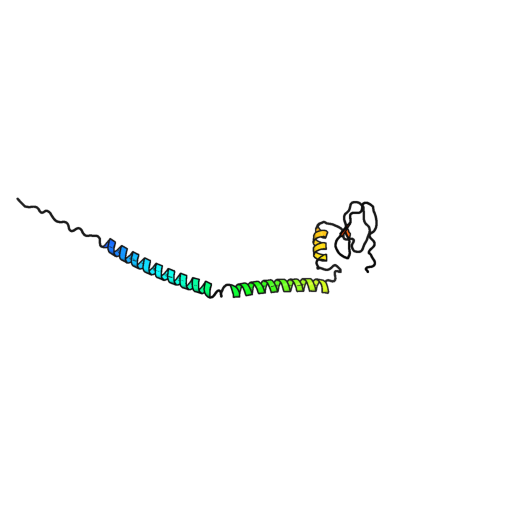? 10.514 2.891 -36.686 1.00 89.56 135 ILE A C 1
ATOM 1005 O O . ILE A 1 135 ? 10.394 1.662 -36.685 1.00 89.56 135 ILE A O 1
ATOM 1009 N N . LEU A 1 136 ? 11.661 3.515 -36.927 1.00 87.12 136 LEU A N 1
ATOM 1010 C CA . LEU A 1 136 ? 12.941 2.835 -37.037 1.00 87.12 136 LEU A CA 1
ATOM 1011 C C . LEU A 1 136 ? 13.661 2.967 -35.691 1.00 87.12 136 LEU A C 1
ATOM 1013 O O . LEU A 1 136 ? 13.783 4.090 -35.197 1.00 87.12 136 LEU A O 1
ATOM 1017 N N . PRO A 1 137 ? 14.104 1.861 -35.072 1.00 80.31 137 PRO A N 1
ATOM 1018 C CA . PRO A 1 137 ? 14.903 1.947 -33.860 1.00 80.31 137 PRO A CA 1
ATOM 1019 C C . PRO A 1 137 ? 16.233 2.638 -34.180 1.00 80.31 137 PRO A C 1
ATOM 1021 O O . PRO A 1 137 ? 16.859 2.355 -35.205 1.00 80.31 137 PRO A O 1
ATOM 1024 N N . GLY A 1 138 ? 16.657 3.558 -33.313 1.00 74.88 138 GLY A N 1
ATOM 1025 C CA . GLY A 1 138 ? 18.001 4.120 -33.392 1.00 74.88 138 GLY A CA 1
ATOM 1026 C C . GLY A 1 138 ? 19.031 3.019 -33.145 1.00 74.88 138 GLY A C 1
ATOM 1027 O O . GLY A 1 138 ? 18.828 2.154 -32.296 1.00 74.88 138 GLY A O 1
ATOM 1028 N N . ALA A 1 139 ? 20.141 3.027 -33.885 1.00 63.34 139 ALA A N 1
ATOM 1029 C CA . ALA A 1 139 ? 21.322 2.293 -33.451 1.00 63.34 139 ALA A CA 1
ATOM 1030 C C . ALA A 1 139 ? 21.854 3.039 -32.221 1.00 63.34 139 ALA A C 1
ATOM 1032 O O . ALA A 1 139 ? 22.428 4.116 -32.374 1.00 63.34 139 ALA A O 1
ATOM 1033 N N . GLY A 1 140 ? 21.542 2.535 -31.024 1.00 57.75 140 GLY A N 1
ATOM 1034 C CA . GLY A 1 140 ? 21.897 3.178 -29.760 1.00 57.75 140 GLY A CA 1
ATOM 1035 C C . GLY A 1 140 ? 23.365 3.618 -29.735 1.00 57.75 140 GLY A C 1
ATOM 1036 O O . GLY A 1 140 ? 24.248 2.851 -30.123 1.00 57.75 140 GLY A O 1
ATOM 1037 N N . ALA A 1 141 ? 23.596 4.866 -29.323 1.00 43.62 141 ALA A N 1
ATOM 1038 C CA . ALA A 1 141 ? 24.920 5.393 -28.992 1.00 43.62 141 ALA A CA 1
ATOM 1039 C C . ALA A 1 141 ? 25.330 4.974 -27.576 1.00 43.62 141 ALA A C 1
ATOM 1041 O O . ALA A 1 141 ? 24.446 4.997 -26.685 1.00 43.62 141 ALA A O 1
#

Sequence (141 aa):
MMQDMNLFAPTERPKETEEARIELEALQIEAKRVSRTIEQELLRVVRTGRFGFEDLGRIAMSIMSQIAQSAVRNGLDTILGGKPGGNGLGGIVATIFGSLGLPGRMTGGPVGPGQAYLVGERGPEIFLPTNSGQILPGAGA